Protein AF-A0A959THR6-F1 (afdb_monomer)

Mean predicted aligned error: 4.59 Å

Sequence (147 aa):
IAVLLLLGVALGSLREFLFINLNYEIDRVRYHRPIAYAHSRFRAWTEGWDLGALLTFKWVLSFAYMAAMLGLAILLMRLLQGHFRAARHLALAYAALGLLALGFHALSGSVPPLEAVGVKLLHLLQYPVLLFFLWAAHLLRAGTKRA

Foldseek 3Di:
DVVLLVVLVVQQVVLVLLVVLLVQVLCCQVVVDPDGPHDPVSCVVCPPPHNVRSVVVVVVSLVVLLVSLLVSQQVLCCVLPVDNPCSVVSVVVSVVLLVQLVVLVVCCVVVVVSPVVSVVSSVVSRHNVVVVVSVVVSVVVVVVVVD

Radius of gyration: 18.27 Å; Cα contacts (8 Å, |Δi|>4): 116; chains: 1; bounding box: 43×27×59 Å

Solvent-accessible surface area (backbone atoms only — not comparable to full-atom values): 7949 Å² total; per-residue (Å²): 108,70,67,60,52,51,51,30,48,53,50,33,55,52,46,52,56,51,53,54,32,49,50,33,47,46,50,19,62,74,67,67,48,95,66,64,87,35,52,68,73,59,46,68,72,55,58,92,61,53,64,66,56,51,53,51,49,53,50,53,50,52,52,52,39,30,51,51,42,50,50,51,43,40,53,50,43,30,70,76,68,73,47,64,79,61,38,59,57,51,52,50,51,52,48,52,49,48,52,49,20,51,51,24,50,70,45,17,85,84,41,62,72,31,37,64,51,16,51,51,48,54,47,60,52,41,42,40,63,57,51,54,50,57,50,50,54,49,53,55,58,56,52,66,73,74,110

pLDDT: mean 91.48, std 6.34, range [52.31, 97.25]

Secondary structure (DSSP, 8-state):
-HHHHHHHHHHHHHHHHHHHHHHHHHHHHHTT-S---S-HHHHHHSTT--HHHHHHHHHHHHHHHHHHHHHHHHHHHHHHHSSTHHHHHHHHHHHHHHHHHHHHHHHTTTSTHHHHHHHHHHHHHHSTHHHHHHHHHHHHHHHHT--

Structure (mmCIF, N/CA/C/O backbone):
data_AF-A0A959THR6-F1
#
_entry.id   AF-A0A959THR6-F1
#
loop_
_atom_site.group_PDB
_atom_site.id
_atom_site.type_symbol
_atom_site.label_atom_id
_atom_site.label_alt_id
_atom_site.label_comp_id
_atom_site.label_asym_id
_atom_site.label_entity_id
_atom_site.label_seq_id
_atom_site.pdbx_PDB_ins_code
_atom_site.Cartn_x
_atom_site.Cartn_y
_atom_site.Cartn_z
_atom_site.occupancy
_atom_site.B_iso_or_equiv
_atom_site.auth_seq_id
_atom_site.auth_comp_id
_atom_site.auth_asym_id
_atom_site.auth_atom_id
_atom_site.pdbx_PDB_model_num
ATOM 1 N N . ILE A 1 1 ? -19.406 -2.757 10.071 1.00 90.94 1 ILE A N 1
ATOM 2 C CA . ILE A 1 1 ? -18.084 -3.344 10.420 1.00 90.94 1 ILE A CA 1
ATOM 3 C C . ILE A 1 1 ? -17.703 -4.435 9.425 1.00 90.94 1 ILE A C 1
ATOM 5 O O . ILE A 1 1 ? -16.761 -4.209 8.682 1.00 90.94 1 ILE A O 1
ATOM 9 N N . ALA A 1 2 ? -18.458 -5.540 9.331 1.00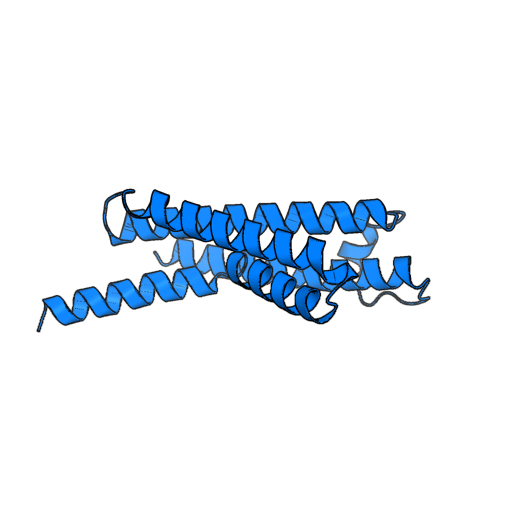 93.81 2 ALA A N 1
ATOM 10 C CA . ALA A 1 2 ? -18.161 -6.651 8.413 1.00 93.81 2 ALA A CA 1
ATOM 11 C C . ALA A 1 2 ? -17.916 -6.210 6.956 1.00 93.81 2 ALA A C 1
ATOM 13 O O . ALA A 1 2 ? -16.913 -6.592 6.370 1.00 93.81 2 ALA A O 1
ATOM 14 N N . VAL A 1 3 ? -18.758 -5.322 6.413 1.00 96.19 3 VAL A N 1
ATOM 15 C CA . VAL A 1 3 ? -18.575 -4.767 5.057 1.00 96.19 3 VAL A CA 1
ATOM 16 C C . VAL A 1 3 ? -17.224 -4.061 4.891 1.00 96.19 3 VAL A C 1
ATOM 18 O O . VAL A 1 3 ? -16.543 -4.298 3.906 1.00 96.19 3 VAL A O 1
ATOM 21 N N . LEU A 1 4 ? -16.790 -3.241 5.858 1.00 95.00 4 LEU A N 1
ATOM 22 C CA . LEU A 1 4 ? -15.494 -2.549 5.774 1.00 95.00 4 LEU A CA 1
ATOM 23 C C . LEU A 1 4 ? -14.318 -3.530 5.827 1.00 95.00 4 LEU A C 1
ATOM 25 O O . LEU A 1 4 ? -13.323 -3.325 5.139 1.00 95.00 4 LEU A O 1
ATOM 29 N N . LEU A 1 5 ? -14.440 -4.598 6.619 1.00 94.94 5 LEU A N 1
ATOM 30 C CA . LEU A 1 5 ? -13.431 -5.655 6.680 1.00 94.94 5 LEU A CA 1
ATOM 31 C C . LEU A 1 5 ? -13.367 -6.436 5.361 1.00 94.94 5 LEU A C 1
ATOM 33 O O . LEU A 1 5 ? -12.275 -6.649 4.844 1.00 94.94 5 LEU A O 1
ATOM 37 N N . LEU A 1 6 ? -14.518 -6.794 4.779 1.00 96.62 6 LEU A N 1
ATOM 38 C CA . LEU A 1 6 ? -14.588 -7.458 3.472 1.00 96.62 6 LEU A CA 1
ATOM 39 C C . LEU A 1 6 ? -14.019 -6.579 2.355 1.00 96.62 6 LEU A C 1
ATOM 41 O O . LEU A 1 6 ? -13.252 -7.073 1.535 1.00 96.62 6 LEU A O 1
ATOM 45 N N . LEU A 1 7 ? -14.330 -5.278 2.350 1.00 97.06 7 LEU A N 1
ATOM 46 C CA . LEU A 1 7 ? -13.722 -4.322 1.420 1.00 97.06 7 LEU A CA 1
ATOM 47 C C . LEU A 1 7 ? -12.204 -4.254 1.603 1.00 97.06 7 LEU A C 1
ATOM 49 O O . LEU A 1 7 ? -11.472 -4.243 0.618 1.00 97.06 7 LEU A O 1
ATOM 53 N N . GLY A 1 8 ? -11.728 -4.264 2.850 1.00 95.94 8 GLY A N 1
ATOM 54 C CA . GLY A 1 8 ? -10.304 -4.346 3.157 1.00 95.94 8 GLY A CA 1
ATOM 55 C C . GLY A 1 8 ? -9.652 -5.596 2.566 1.00 95.94 8 GLY A C 1
ATOM 56 O O . GLY A 1 8 ? -8.623 -5.491 1.903 1.00 95.94 8 GLY A O 1
ATOM 57 N N . VAL A 1 9 ? -10.259 -6.770 2.761 1.00 96.44 9 VAL A N 1
ATOM 58 C CA . VAL A 1 9 ? -9.770 -8.038 2.194 1.00 96.44 9 VAL A CA 1
ATOM 59 C C . VAL A 1 9 ? -9.766 -7.989 0.669 1.00 96.44 9 VAL A C 1
ATOM 61 O O . VAL A 1 9 ? -8.735 -8.269 0.068 1.00 96.44 9 VAL A O 1
ATOM 64 N N . ALA A 1 10 ? -10.869 -7.569 0.047 1.00 97.25 10 ALA A N 1
ATOM 65 C CA . ALA A 1 10 ? -10.983 -7.473 -1.406 1.00 97.25 10 ALA A CA 1
ATOM 66 C C . ALA A 1 10 ? -9.924 -6.533 -2.005 1.00 97.25 10 ALA A C 1
ATOM 68 O O . ALA A 1 10 ? -9.254 -6.893 -2.973 1.00 97.25 10 ALA A O 1
ATOM 69 N N . LEU A 1 11 ? -9.715 -5.360 -1.396 1.00 96.44 11 LEU A N 1
ATOM 70 C CA . LEU A 1 11 ? -8.650 -4.438 -1.791 1.00 96.44 11 LEU A CA 1
ATOM 71 C C . LEU A 1 11 ? -7.261 -5.039 -1.559 1.00 96.44 11 LEU A C 1
ATOM 73 O O . LEU A 1 11 ? -6.400 -4.896 -2.418 1.00 96.44 11 LEU A O 1
ATOM 77 N N . GLY A 1 12 ? -7.034 -5.737 -0.446 1.00 95.12 12 GLY A N 1
ATOM 78 C CA . GLY A 1 12 ? -5.771 -6.429 -0.180 1.00 95.12 12 GLY A CA 1
ATOM 79 C C . GLY A 1 12 ? -5.452 -7.494 -1.233 1.00 95.12 12 GLY A C 1
ATOM 80 O O . GLY 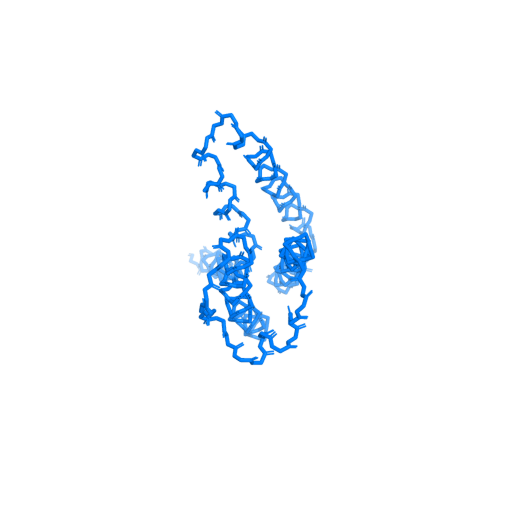A 1 12 ? -4.328 -7.553 -1.727 1.00 95.12 12 GLY A O 1
ATOM 81 N N . SER A 1 13 ? -6.445 -8.289 -1.635 1.00 95.69 13 SER A N 1
ATOM 82 C CA . SER A 1 13 ? -6.304 -9.286 -2.700 1.00 95.69 13 SER A CA 1
ATOM 83 C C . SER A 1 13 ? -6.046 -8.641 -4.062 1.00 95.69 13 SER A C 1
ATOM 85 O O . SER A 1 13 ? -5.154 -9.079 -4.789 1.00 95.69 13 SER A O 1
ATOM 87 N N . LEU A 1 14 ? -6.783 -7.576 -4.400 1.00 95.81 14 LEU A N 1
ATOM 88 C CA . LEU A 1 14 ? -6.572 -6.835 -5.646 1.00 95.81 14 LEU A CA 1
ATOM 89 C C . LEU A 1 14 ? -5.181 -6.195 -5.684 1.00 95.81 14 LEU A C 1
ATOM 91 O O . LEU A 1 14 ? -4.508 -6.248 -6.712 1.00 95.81 14 LEU A O 1
ATOM 95 N N . ARG A 1 15 ? -4.728 -5.629 -4.562 1.00 94.81 15 ARG A N 1
ATOM 96 C CA . ARG A 1 15 ? -3.380 -5.084 -4.413 1.00 94.81 15 ARG A CA 1
ATOM 97 C C . ARG A 1 15 ? -2.342 -6.149 -4.730 1.00 94.81 15 ARG A C 1
ATOM 99 O O . ARG A 1 15 ? -1.475 -5.906 -5.560 1.00 94.81 15 ARG A O 1
ATOM 106 N N . GLU A 1 16 ? -2.426 -7.306 -4.081 1.00 94.44 16 GLU A N 1
ATOM 107 C CA . GLU A 1 16 ? -1.457 -8.387 -4.271 1.00 94.44 16 GLU A CA 1
ATOM 108 C C . GLU A 1 16 ? -1.390 -8.809 -5.742 1.00 94.44 16 GLU A C 1
ATOM 110 O O . GLU A 1 16 ? -0.310 -8.841 -6.332 1.00 94.44 16 GLU A O 1
ATOM 115 N N . PHE A 1 17 ? -2.554 -9.004 -6.368 1.00 94.69 17 PHE A N 1
ATOM 116 C CA . PHE A 1 17 ? -2.644 -9.300 -7.793 1.00 94.69 17 PHE A CA 1
ATOM 117 C C . PHE A 1 17 ? -1.954 -8.223 -8.643 1.00 94.69 17 PHE A C 1
ATOM 119 O O . PHE A 1 17 ? -1.097 -8.545 -9.464 1.00 94.69 17 PHE A O 1
ATOM 126 N N . LEU A 1 18 ? -2.277 -6.942 -8.452 1.00 95.44 18 LEU A N 1
ATOM 127 C CA . LEU A 1 18 ? -1.707 -5.866 -9.267 1.00 95.44 18 LEU A CA 1
ATOM 128 C C . LEU A 1 18 ? -0.194 -5.718 -9.061 1.00 95.44 18 LEU A C 1
ATOM 130 O O . LEU A 1 18 ? 0.540 -5.600 -10.038 1.00 95.44 18 LEU A O 1
ATOM 134 N N . PHE A 1 19 ? 0.288 -5.743 -7.817 1.00 94.44 19 PHE A N 1
ATOM 135 C CA . PHE A 1 19 ? 1.703 -5.510 -7.514 1.00 94.44 19 PHE A CA 1
ATOM 136 C C . PHE A 1 19 ? 2.604 -6.674 -7.932 1.00 94.44 19 PHE A C 1
ATOM 138 O O . PHE A 1 19 ? 3.709 -6.416 -8.411 1.00 94.44 19 PHE A O 1
ATOM 145 N N . ILE A 1 20 ? 2.155 -7.928 -7.805 1.00 94.44 20 ILE A N 1
ATOM 146 C CA . ILE A 1 20 ? 2.905 -9.085 -8.319 1.00 94.44 20 ILE A CA 1
ATOM 147 C C . ILE A 1 20 ? 3.084 -8.954 -9.835 1.00 94.44 20 ILE A C 1
ATOM 149 O O . ILE A 1 20 ? 4.209 -8.994 -10.333 1.00 94.44 20 ILE A O 1
ATOM 153 N N . ASN A 1 21 ? 1.986 -8.729 -10.563 1.00 95.81 21 ASN A N 1
ATOM 154 C CA . ASN A 1 21 ? 2.019 -8.617 -12.021 1.00 95.81 21 ASN A CA 1
ATOM 155 C C . ASN A 1 21 ? 2.846 -7.417 -12.495 1.00 95.81 21 ASN A C 1
ATOM 157 O O . ASN A 1 21 ? 3.646 -7.543 -13.421 1.00 95.81 21 ASN A O 1
ATOM 161 N N . LEU A 1 22 ? 2.717 -6.275 -11.818 1.00 95.12 22 LEU A N 1
ATOM 162 C CA . LEU A 1 22 ? 3.496 -5.083 -12.129 1.00 95.12 22 LEU A CA 1
ATOM 163 C C . LEU A 1 22 ? 4.994 -5.294 -11.892 1.00 95.12 22 LEU A C 1
ATOM 165 O O . LEU A 1 22 ? 5.806 -4.860 -12.703 1.00 95.12 22 LEU A O 1
ATOM 169 N N . ASN A 1 23 ? 5.376 -5.986 -10.815 1.00 93.81 23 ASN A N 1
ATOM 170 C CA . ASN A 1 23 ? 6.779 -6.309 -10.562 1.00 93.81 23 ASN A CA 1
ATOM 171 C C . ASN A 1 23 ? 7.350 -7.246 -11.635 1.00 93.81 23 ASN A C 1
ATOM 173 O O . ASN A 1 23 ? 8.491 -7.043 -12.046 1.00 93.81 23 ASN A O 1
ATOM 177 N N . TYR A 1 24 ? 6.573 -8.220 -12.121 1.00 93.94 24 TYR A N 1
ATOM 178 C CA . TYR A 1 24 ? 7.006 -9.074 -13.230 1.00 93.94 24 TYR A CA 1
ATOM 179 C C . TYR A 1 24 ? 7.213 -8.294 -14.531 1.00 93.94 24 TYR A C 1
ATOM 181 O O . TYR A 1 24 ? 8.203 -8.530 -15.220 1.00 93.94 24 TYR A O 1
ATOM 189 N N . GLU A 1 25 ? 6.331 -7.348 -14.862 1.00 93.88 25 GLU A N 1
ATOM 190 C CA . GLU A 1 25 ? 6.519 -6.505 -16.052 1.00 93.88 25 GLU A CA 1
ATOM 191 C C . GLU A 1 25 ? 7.701 -5.541 -15.903 1.00 93.88 25 GLU A C 1
ATOM 193 O O . GLU A 1 25 ? 8.494 -5.401 -16.833 1.00 93.88 25 GLU A O 1
ATOM 198 N N . ILE A 1 26 ? 7.884 -4.937 -14.724 1.00 94.19 26 ILE A N 1
ATOM 199 C CA . ILE A 1 26 ? 9.056 -4.096 -14.437 1.00 94.19 26 ILE A CA 1
ATOM 200 C C . ILE A 1 26 ? 10.347 -4.901 -14.599 1.00 94.19 26 ILE A C 1
ATOM 202 O O . ILE A 1 26 ? 11.275 -4.422 -15.245 1.00 94.19 26 ILE A O 1
ATOM 206 N N . ASP A 1 27 ? 10.418 -6.111 -14.039 1.00 93.19 27 ASP A N 1
ATOM 207 C CA . ASP A 1 27 ? 11.593 -6.980 -14.165 1.00 93.19 27 ASP A CA 1
ATOM 208 C C . ASP A 1 27 ? 11.855 -7.350 -15.634 1.00 93.19 27 ASP A C 1
ATOM 210 O O . ASP A 1 27 ? 12.991 -7.247 -16.105 1.00 93.19 27 ASP A O 1
ATOM 214 N N . ARG A 1 28 ? 10.800 -7.678 -16.394 1.00 93.06 28 ARG A N 1
ATOM 215 C CA . ARG A 1 28 ? 10.913 -7.971 -17.827 1.00 93.06 28 ARG A CA 1
ATOM 216 C C . ARG A 1 28 ? 11.494 -6.798 -18.607 1.00 93.06 28 ARG A C 1
ATOM 218 O O . ARG A 1 28 ? 12.433 -7.001 -19.374 1.00 93.06 28 ARG A O 1
ATOM 225 N N . VAL A 1 29 ? 10.937 -5.599 -18.436 1.00 92.94 29 VAL A N 1
ATOM 226 C CA . VAL A 1 29 ? 11.366 -4.403 -19.178 1.00 92.94 29 VAL A CA 1
ATOM 227 C C . VAL A 1 29 ? 12.763 -3.966 -18.740 1.00 92.94 29 VAL A C 1
ATOM 229 O O . VAL A 1 29 ? 13.595 -3.663 -19.590 1.00 92.94 29 VAL A O 1
ATOM 232 N N . ARG A 1 30 ? 13.055 -3.989 -17.433 1.00 93.56 30 ARG A N 1
ATOM 233 C CA . ARG A 1 30 ? 14.342 -3.551 -16.872 1.00 93.56 30 ARG A CA 1
ATOM 234 C C . ARG A 1 30 ? 15.511 -4.451 -17.268 1.00 93.56 30 ARG A C 1
ATOM 236 O O . ARG A 1 30 ? 16.602 -3.941 -17.494 1.00 93.56 30 ARG A O 1
ATOM 243 N N . TYR A 1 31 ? 15.300 -5.765 -17.317 1.00 92.75 31 TYR A N 1
ATOM 244 C CA . TYR A 1 31 ? 16.355 -6.743 -17.614 1.00 92.75 31 TYR A CA 1
ATOM 245 C C . TYR A 1 31 ? 16.216 -7.379 -19.002 1.00 92.75 31 TYR A C 1
ATOM 247 O O . TYR A 1 31 ? 16.873 -8.380 -19.279 1.00 92.75 31 TYR A O 1
ATOM 255 N N . HIS A 1 32 ? 15.352 -6.827 -19.861 1.00 88.81 32 HIS A N 1
ATOM 256 C CA . HIS A 1 32 ? 15.067 -7.329 -21.210 1.00 88.81 32 HIS A CA 1
ATOM 257 C C . HIS A 1 32 ? 14.775 -8.837 -21.254 1.00 88.81 32 HIS A C 1
ATOM 259 O O . HIS A 1 32 ? 15.222 -9.551 -22.155 1.00 88.81 32 HIS A O 1
ATOM 265 N N . ARG A 1 33 ? 14.034 -9.353 -20.264 1.00 86.94 33 ARG A N 1
ATOM 266 C C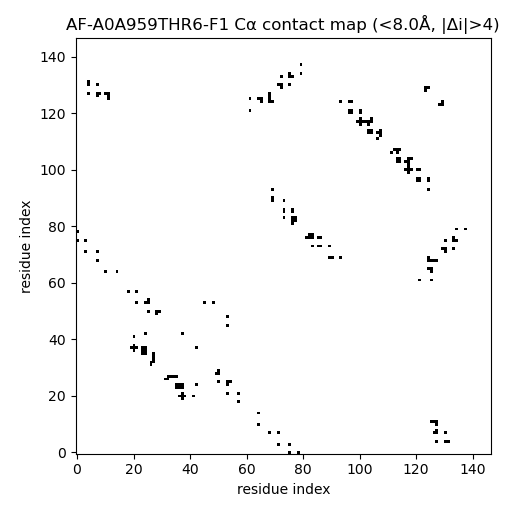A . ARG A 1 33 ? 13.758 -10.792 -20.201 1.00 86.94 33 ARG A CA 1
ATOM 267 C C . ARG A 1 33 ? 12.826 -11.216 -21.343 1.00 86.94 33 ARG A C 1
ATOM 269 O O . ARG A 1 33 ? 11.866 -10.507 -21.648 1.00 86.94 33 ARG A O 1
ATOM 276 N N . PRO A 1 34 ? 13.036 -12.405 -21.932 1.00 81.38 34 PRO A N 1
ATOM 277 C CA . PRO A 1 34 ? 12.192 -12.900 -23.020 1.00 81.38 34 PRO A CA 1
ATOM 278 C C . PRO A 1 34 ? 10.791 -13.327 -22.549 1.00 81.38 34 PRO A C 1
ATOM 280 O O . PRO A 1 34 ? 9.859 -13.368 -23.347 1.00 81.38 34 PRO A O 1
ATOM 283 N N . ILE A 1 35 ? 10.626 -13.638 -21.258 1.00 78.62 35 ILE A N 1
ATOM 284 C CA . ILE A 1 35 ? 9.383 -14.163 -20.679 1.00 78.62 35 ILE A CA 1
ATOM 285 C C . ILE A 1 35 ? 8.904 -13.229 -19.562 1.00 78.62 35 ILE A C 1
ATOM 287 O O . ILE A 1 35 ? 9.684 -12.854 -18.688 1.00 78.62 35 ILE A O 1
ATOM 291 N N . ALA A 1 36 ? 7.610 -12.888 -19.584 1.00 76.38 36 ALA A N 1
ATOM 292 C CA . ALA A 1 36 ? 6.896 -12.263 -18.470 1.00 76.38 36 ALA A CA 1
ATOM 293 C C . ALA A 1 36 ? 6.039 -13.317 -17.765 1.00 76.38 36 ALA A C 1
ATOM 295 O O . ALA A 1 36 ? 5.244 -13.992 -18.416 1.00 76.38 36 ALA A O 1
ATOM 296 N N . TYR A 1 37 ? 6.145 -13.397 -16.439 1.00 86.25 37 TYR A N 1
ATOM 297 C CA . TYR A 1 37 ? 5.238 -14.196 -15.605 1.00 86.25 37 TYR A CA 1
ATOM 298 C C . TYR A 1 37 ? 3.956 -13.438 -15.224 1.00 86.25 37 TYR A C 1
ATOM 300 O O . TYR A 1 37 ? 3.128 -13.953 -14.475 1.00 86.25 37 TYR A O 1
ATOM 308 N N . ALA A 1 38 ? 3.782 -12.212 -15.728 1.00 87.25 38 ALA A N 1
ATOM 309 C CA . ALA A 1 38 ? 2.565 -11.447 -15.525 1.00 87.25 38 ALA A CA 1
ATOM 310 C C . ALA A 1 38 ? 1.373 -12.094 -16.247 1.00 87.25 38 ALA A C 1
ATOM 312 O O . ALA A 1 38 ? 1.479 -12.633 -17.350 1.00 87.25 38 ALA A O 1
ATOM 313 N N . HIS A 1 39 ? 0.207 -11.996 -15.623 1.00 92.25 39 HIS A N 1
ATOM 314 C CA . HIS A 1 39 ? -1.061 -12.471 -16.138 1.00 92.25 39 HIS A CA 1
ATOM 315 C C . HIS A 1 39 ? -1.380 -11.802 -17.484 1.00 92.25 39 HIS A C 1
ATOM 317 O O . HIS A 1 39 ? -1.282 -10.582 -17.620 1.00 92.25 39 HIS A O 1
ATOM 323 N N . SER A 1 40 ? -1.847 -12.585 -18.462 1.00 89.62 40 SER A N 1
ATOM 324 C CA . SER A 1 40 ? -2.063 -12.148 -19.854 1.00 89.62 40 SER A CA 1
ATOM 325 C C . SER A 1 40 ? -2.887 -10.863 -19.982 1.00 89.62 40 SER A C 1
ATOM 327 O O . SER A 1 40 ? -2.500 -9.946 -20.697 1.00 89.62 40 SER A O 1
ATOM 329 N N . ARG A 1 41 ? -3.992 -10.758 -19.233 1.00 89.56 41 ARG A N 1
ATOM 330 C CA . ARG A 1 41 ? -4.823 -9.539 -19.183 1.00 89.56 41 ARG A CA 1
ATOM 331 C C . ARG A 1 41 ? -4.086 -8.306 -18.654 1.00 89.56 41 ARG A C 1
ATOM 333 O O . ARG A 1 41 ? -4.321 -7.216 -19.155 1.00 89.56 41 ARG A O 1
ATOM 340 N N . PHE A 1 42 ? -3.226 -8.468 -17.646 1.00 90.19 42 PHE A N 1
ATOM 341 C CA . PHE A 1 42 ? -2.436 -7.356 -17.117 1.00 90.19 42 PHE A CA 1
ATOM 342 C C . PHE A 1 42 ? -1.406 -6.911 -18.155 1.00 90.19 42 PHE A C 1
ATOM 344 O O . PHE A 1 42 ? -1.286 -5.726 -18.438 1.00 90.19 42 PHE A O 1
ATOM 351 N N . ARG A 1 43 ? -0.743 -7.878 -18.797 1.00 89.12 43 ARG A N 1
ATOM 352 C CA . ARG A 1 43 ? 0.232 -7.612 -19.852 1.00 89.12 43 ARG A CA 1
ATOM 353 C C . ARG A 1 43 ? -0.376 -6.887 -21.051 1.00 89.12 43 ARG A C 1
ATOM 355 O O . ARG A 1 43 ? 0.238 -5.952 -21.538 1.00 89.12 43 ARG A O 1
ATOM 362 N N . ALA A 1 44 ? -1.574 -7.279 -21.488 1.00 89.75 44 ALA A N 1
ATOM 363 C CA . ALA A 1 44 ? -2.283 -6.593 -22.571 1.00 89.75 44 ALA A CA 1
ATOM 364 C C . ALA A 1 44 ? -2.566 -5.115 -22.242 1.00 89.75 44 ALA A C 1
ATOM 366 O O . ALA A 1 44 ? -2.610 -4.275 -23.131 1.00 89.75 44 ALA A O 1
ATOM 367 N N . TRP A 1 45 ? -2.745 -4.784 -20.961 1.00 91.12 45 TRP A N 1
ATOM 368 C CA . TRP A 1 45 ? -2.969 -3.408 -20.530 1.00 91.12 45 TRP A CA 1
ATOM 369 C C . TRP A 1 45 ? -1.683 -2.574 -20.472 1.00 91.12 45 TRP A C 1
ATOM 371 O O . TRP A 1 45 ? -1.703 -1.386 -20.786 1.00 91.12 45 TRP A O 1
ATOM 381 N N . THR A 1 46 ? -0.565 -3.194 -20.096 1.00 92.38 46 THR A N 1
ATOM 382 C CA . THR A 1 46 ? 0.744 -2.532 -19.978 1.00 92.38 46 THR A CA 1
ATOM 383 C C . THR A 1 46 ? 1.636 -2.749 -21.201 1.00 92.38 46 THR A C 1
ATOM 385 O O . THR A 1 46 ? 2.851 -2.549 -21.137 1.00 92.38 46 THR A O 1
ATOM 388 N N . GLU A 1 47 ? 1.073 -3.228 -22.308 1.00 90.31 47 GLU A N 1
ATOM 389 C CA . GLU A 1 47 ? 1.829 -3.499 -23.523 1.00 90.31 47 GLU A CA 1
ATOM 390 C C . GLU A 1 47 ? 2.392 -2.196 -24.101 1.00 90.31 47 GLU A C 1
ATOM 392 O O . GLU A 1 47 ? 1.713 -1.174 -24.170 1.00 90.31 47 GLU A O 1
ATOM 397 N N . GLY A 1 48 ? 3.673 -2.217 -24.474 1.00 90.56 48 GLY A N 1
ATOM 398 C CA . GLY A 1 48 ? 4.374 -1.040 -24.992 1.00 90.56 48 GLY A CA 1
ATOM 399 C C . GLY A 1 48 ? 4.753 0.011 -23.943 1.00 90.56 48 GLY A C 1
ATOM 400 O O . GLY A 1 48 ? 5.361 1.014 -24.308 1.00 90.56 48 GLY A O 1
ATOM 401 N N . TRP A 1 49 ? 4.442 -0.194 -22.659 1.00 95.38 49 TRP A N 1
ATOM 402 C CA . TRP A 1 49 ? 4.868 0.731 -21.608 1.00 95.38 49 TRP A CA 1
ATOM 403 C C . TRP A 1 49 ? 6.372 0.613 -21.361 1.00 95.38 49 TRP A C 1
ATOM 405 O O . TRP A 1 49 ? 6.933 -0.486 -21.336 1.00 95.38 49 TRP A O 1
ATOM 415 N N . ASP A 1 50 ? 7.023 1.753 -21.143 1.00 95.00 50 ASP A N 1
ATOM 416 C CA . ASP A 1 50 ? 8.428 1.808 -20.763 1.00 95.00 50 ASP A CA 1
ATOM 417 C C . ASP A 1 50 ? 8.619 1.656 -19.242 1.00 95.00 50 ASP A C 1
ATOM 419 O O . ASP A 1 50 ? 7.671 1.597 -18.449 1.00 95.00 50 ASP A O 1
ATOM 423 N N . LEU A 1 51 ? 9.881 1.572 -18.813 1.00 95.12 51 LEU A N 1
ATOM 424 C CA . LEU A 1 51 ? 10.212 1.410 -17.398 1.00 95.12 51 LEU A CA 1
ATOM 425 C C . LEU A 1 51 ? 9.716 2.597 -16.552 1.00 95.12 51 LEU A C 1
ATOM 427 O O . LEU A 1 51 ? 9.264 2.400 -15.423 1.00 95.12 51 LEU A O 1
ATOM 431 N N . GLY A 1 52 ? 9.777 3.817 -17.091 1.00 96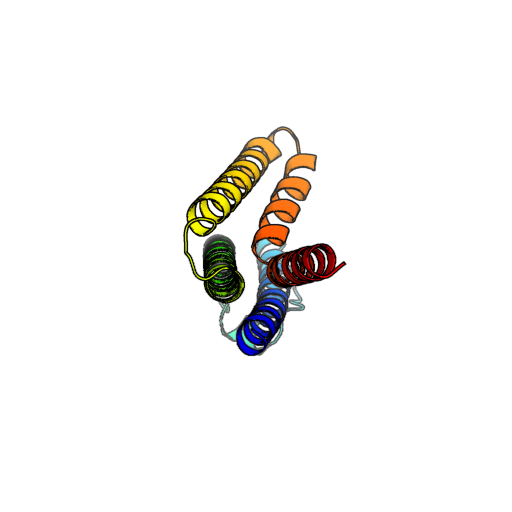.00 52 GLY A N 1
ATOM 432 C CA . GLY A 1 52 ? 9.347 5.031 -16.397 1.00 96.00 52 GLY A CA 1
ATOM 433 C C . GLY A 1 52 ? 7.846 5.039 -16.105 1.00 96.00 52 GLY A C 1
ATOM 434 O O . GLY A 1 52 ? 7.437 5.319 -14.971 1.00 96.00 52 GLY A O 1
ATOM 435 N N . ALA A 1 53 ? 7.026 4.670 -17.090 1.00 96.31 53 ALA A N 1
ATOM 436 C CA . ALA A 1 53 ? 5.580 4.552 -16.953 1.00 96.31 53 ALA A CA 1
ATOM 437 C C . ALA A 1 53 ? 5.198 3.478 -15.924 1.00 96.31 53 ALA A C 1
ATOM 439 O O . ALA A 1 53 ? 4.378 3.736 -15.040 1.00 96.31 53 ALA A O 1
ATOM 440 N N . LEU A 1 54 ? 5.841 2.305 -15.969 1.00 96.25 54 LEU A N 1
ATOM 441 C CA . LEU A 1 54 ? 5.579 1.216 -15.020 1.00 96.25 54 LEU A CA 1
ATOM 442 C C . LEU A 1 54 ? 5.940 1.601 -13.576 1.00 96.25 54 LEU A C 1
ATOM 444 O O . LEU A 1 54 ? 5.180 1.316 -12.645 1.00 96.25 54 LEU A O 1
ATOM 448 N N . LEU A 1 55 ? 7.075 2.277 -13.374 1.00 95.50 55 LEU A N 1
ATOM 449 C CA . LEU A 1 55 ? 7.492 2.761 -12.054 1.00 95.50 55 LEU A CA 1
ATOM 450 C C . LEU A 1 55 ? 6.564 3.861 -11.530 1.00 95.50 55 LEU A C 1
ATOM 452 O O . LEU A 1 55 ? 6.155 3.812 -10.368 1.00 95.50 55 LEU A O 1
ATOM 456 N N . THR A 1 56 ? 6.182 4.814 -12.382 1.00 96.06 56 THR A N 1
ATOM 457 C CA . THR A 1 56 ? 5.199 5.851 -12.034 1.00 96.06 56 THR A CA 1
ATOM 458 C C . THR A 1 56 ? 3.875 5.217 -11.623 1.00 96.06 56 THR A C 1
ATOM 460 O O . THR A 1 56 ? 3.328 5.539 -10.567 1.00 96.06 56 THR A O 1
ATOM 463 N N . PHE A 1 57 ? 3.389 4.250 -12.400 1.00 96.12 57 PHE A N 1
ATOM 464 C CA . PHE A 1 57 ? 2.149 3.547 -12.104 1.00 96.12 57 PHE A CA 1
ATOM 465 C C . PHE A 1 57 ? 2.216 2.782 -10.774 1.00 96.12 57 PHE A C 1
ATOM 467 O O . PHE A 1 57 ? 1.274 2.837 -9.979 1.00 96.12 57 PHE A O 1
ATOM 474 N N . LYS A 1 58 ? 3.356 2.152 -10.463 1.00 94.94 58 LYS A N 1
ATOM 475 C CA . LYS A 1 58 ? 3.591 1.492 -9.167 1.00 94.94 58 LYS A CA 1
ATOM 476 C C . LYS A 1 58 ? 3.479 2.464 -7.994 1.00 94.94 58 LYS A C 1
ATOM 478 O O . LYS A 1 58 ? 2.871 2.129 -6.972 1.00 94.94 58 LYS A O 1
ATOM 483 N N . TRP A 1 59 ? 4.045 3.661 -8.129 1.00 94.38 59 TRP A N 1
ATOM 484 C CA . TRP A 1 59 ? 3.944 4.698 -7.102 1.00 94.38 59 TRP A CA 1
ATOM 485 C C . TRP A 1 59 ? 2.515 5.215 -6.952 1.00 94.38 59 TRP A C 1
ATOM 487 O O . TRP A 1 59 ? 2.011 5.272 -5.830 1.00 94.38 59 TRP A O 1
ATOM 497 N N . VAL A 1 60 ? 1.827 5.505 -8.060 1.00 96.31 60 VAL A N 1
ATOM 498 C CA . VAL A 1 60 ? 0.418 5.935 -8.043 1.00 96.31 60 VAL A CA 1
ATOM 499 C C . VAL A 1 60 ? -0.466 4.895 -7.356 1.00 96.31 60 VAL A C 1
ATOM 501 O O . VAL A 1 60 ? -1.224 5.243 -6.450 1.00 96.31 60 VAL A O 1
ATOM 504 N N . LEU A 1 61 ? -0.329 3.613 -7.712 1.00 95.75 61 LEU A N 1
ATOM 505 C CA . LEU A 1 61 ? -1.043 2.529 -7.035 1.00 95.75 61 LEU A CA 1
ATOM 506 C C . LEU A 1 61 ? -0.718 2.478 -5.541 1.00 95.75 61 LEU A C 1
ATOM 508 O O . LEU A 1 61 ? -1.624 2.322 -4.725 1.00 95.75 61 LEU A O 1
ATOM 512 N N . SER A 1 62 ? 0.554 2.633 -5.171 1.00 94.31 62 SER A N 1
ATOM 513 C CA . SER A 1 62 ? 0.978 2.617 -3.766 1.00 94.31 62 SER A CA 1
ATOM 514 C C . SER A 1 62 ? 0.263 3.700 -2.960 1.00 94.31 62 SER A C 1
ATOM 516 O O . SER A 1 62 ? -0.330 3.397 -1.922 1.00 94.31 62 SER A O 1
ATOM 518 N N . PHE A 1 63 ? 0.237 4.937 -3.465 1.00 94.44 63 PHE A N 1
ATOM 519 C CA . PHE A 1 63 ? -0.480 6.039 -2.822 1.00 94.44 63 PHE A CA 1
ATOM 520 C C . PHE A 1 63 ? -1.992 5.806 -2.778 1.00 94.44 63 PHE A C 1
ATOM 522 O O . PHE A 1 63 ? -2.609 6.026 -1.734 1.00 94.44 63 PHE A O 1
ATOM 529 N N . ALA A 1 64 ? -2.588 5.310 -3.865 1.00 96.31 64 ALA A N 1
ATOM 530 C CA . ALA A 1 64 ? -4.018 5.018 -3.923 1.00 96.31 64 ALA A CA 1
ATOM 531 C C . ALA A 1 64 ? -4.433 3.968 -2.877 1.00 96.31 64 ALA A C 1
ATOM 533 O O . ALA A 1 64 ? -5.405 4.175 -2.148 1.00 96.31 64 ALA A O 1
ATOM 534 N N . TYR A 1 65 ? -3.671 2.878 -2.735 1.00 96.38 65 TYR A N 1
ATOM 535 C CA . TYR A 1 65 ? -3.941 1.850 -1.725 1.00 96.38 65 TYR A CA 1
ATOM 536 C C . TYR A 1 65 ? -3.735 2.354 -0.297 1.00 96.38 65 TYR A C 1
ATOM 538 O O . TYR A 1 65 ? -4.546 2.044 0.575 1.00 96.38 65 TYR A O 1
ATOM 546 N N . MET A 1 66 ? -2.695 3.157 -0.052 1.00 95.19 66 MET A N 1
ATOM 547 C CA . MET A 1 66 ? -2.486 3.790 1.256 1.00 95.19 66 MET A CA 1
ATOM 548 C C . MET A 1 66 ? -3.666 4.691 1.631 1.00 95.19 66 MET A C 1
ATOM 550 O O . MET A 1 66 ? -4.177 4.602 2.748 1.00 95.19 66 MET A O 1
ATOM 554 N N . ALA A 1 67 ? -4.132 5.523 0.695 1.00 95.62 67 ALA A N 1
ATOM 555 C CA . ALA A 1 67 ? -5.271 6.410 0.907 1.00 95.62 67 ALA A CA 1
ATOM 556 C C . ALA A 1 67 ? -6.572 5.626 1.137 1.00 95.62 67 ALA A C 1
ATOM 558 O O . ALA A 1 67 ? -7.318 5.934 2.068 1.00 95.62 67 ALA A O 1
ATOM 559 N N . ALA A 1 68 ? -6.819 4.578 0.345 1.00 96.88 68 ALA A N 1
ATOM 560 C CA . ALA A 1 68 ? -7.986 3.715 0.505 1.00 96.88 68 ALA A CA 1
ATOM 561 C C . ALA A 1 68 ? -7.990 3.009 1.871 1.00 96.88 68 ALA A C 1
ATOM 563 O O . ALA A 1 68 ? -9.010 3.020 2.565 1.00 96.88 68 ALA A O 1
ATOM 564 N N . MET A 1 69 ? -6.851 2.454 2.300 1.00 96.94 69 MET A N 1
ATOM 565 C CA . MET A 1 69 ? -6.733 1.800 3.609 1.00 96.94 69 MET A CA 1
ATOM 566 C C . MET A 1 69 ? -6.883 2.779 4.767 1.00 96.94 69 MET A C 1
ATOM 568 O O . MET A 1 69 ? -7.607 2.478 5.717 1.00 96.94 69 MET A O 1
ATOM 572 N N . LEU A 1 70 ? -6.279 3.967 4.679 1.00 96.06 70 LEU A N 1
ATOM 573 C CA . LEU A 1 70 ? -6.479 5.019 5.673 1.00 96.06 70 LEU A CA 1
ATOM 574 C C . LEU A 1 70 ? -7.959 5.420 5.756 1.00 96.06 70 LEU A C 1
ATOM 576 O O . LEU A 1 70 ? -8.505 5.516 6.854 1.00 96.06 70 LEU A O 1
ATOM 580 N N . GLY A 1 71 ? -8.625 5.595 4.613 1.00 96.19 71 GLY A N 1
ATOM 581 C CA . GLY A 1 71 ? -10.055 5.895 4.547 1.00 96.19 71 GLY A CA 1
ATOM 582 C C . GLY A 1 71 ? -10.903 4.823 5.233 1.00 96.19 71 GLY A C 1
ATOM 583 O O . GLY A 1 71 ? -11.706 5.139 6.114 1.00 96.19 71 GLY A O 1
ATOM 584 N N . LEU A 1 72 ? -10.674 3.547 4.909 1.00 96.75 72 LEU A N 1
ATOM 585 C CA . LEU A 1 72 ? -11.357 2.425 5.560 1.00 96.75 72 LEU A CA 1
ATOM 586 C C . LEU A 1 72 ? -11.086 2.374 7.066 1.00 96.75 72 LEU A C 1
ATOM 588 O O . LEU A 1 72 ? -12.008 2.130 7.845 1.00 96.75 72 LEU A O 1
ATOM 592 N N . ALA A 1 73 ? -9.853 2.639 7.490 1.00 95.19 73 ALA A N 1
ATOM 593 C CA . ALA A 1 73 ? -9.472 2.616 8.894 1.00 95.19 73 ALA A CA 1
ATOM 594 C C . ALA A 1 73 ? -10.114 3.771 9.683 1.00 95.19 73 ALA A C 1
ATOM 596 O O . ALA A 1 73 ? -10.619 3.560 10.788 1.00 95.19 73 ALA A O 1
ATOM 597 N N . ILE A 1 74 ? -10.191 4.971 9.098 1.00 94.94 74 ILE A N 1
ATOM 598 C CA . ILE A 1 74 ? -10.915 6.114 9.671 1.00 94.94 74 ILE A CA 1
ATOM 599 C C . ILE A 1 74 ? -12.411 5.801 9.793 1.00 94.94 74 ILE A C 1
ATOM 601 O O . ILE A 1 74 ? -12.996 6.029 10.856 1.00 94.94 74 ILE A O 1
ATOM 605 N N . LEU A 1 75 ? -13.031 5.259 8.740 1.00 95.50 75 LEU A N 1
ATOM 606 C CA . LEU A 1 75 ? 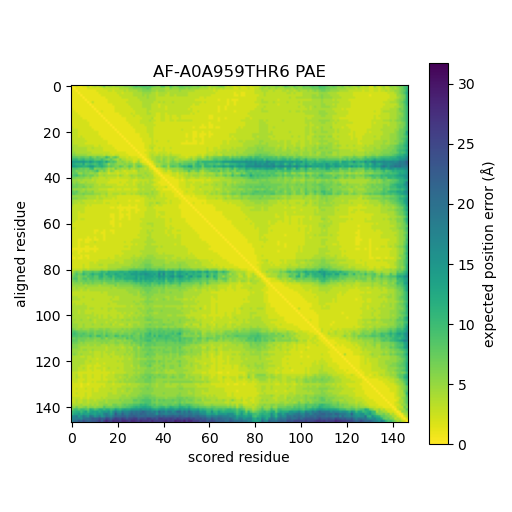-14.447 4.879 8.753 1.00 95.50 75 LEU A CA 1
ATOM 607 C C . LEU A 1 75 ? -14.727 3.799 9.799 1.00 95.50 75 LEU A C 1
ATOM 609 O O . LEU A 1 75 ? -15.689 3.906 10.560 1.00 95.50 75 LEU A O 1
ATOM 613 N N . LEU A 1 76 ? -13.861 2.789 9.894 1.00 94.31 76 LEU A N 1
ATOM 614 C CA . LEU A 1 76 ? -13.972 1.745 10.904 1.00 94.31 76 LEU A CA 1
ATOM 615 C C . LEU A 1 76 ? -13.892 2.343 12.312 1.00 94.31 76 LEU A C 1
ATOM 617 O O . LEU A 1 76 ? -14.758 2.075 13.139 1.00 94.31 76 LEU A O 1
ATOM 621 N N . MET A 1 77 ? -12.922 3.218 12.572 1.00 91.75 77 MET A N 1
ATOM 622 C CA . MET A 1 77 ? -12.797 3.902 13.862 1.00 91.75 77 MET A CA 1
ATOM 623 C C . MET A 1 77 ? -14.010 4.775 14.185 1.00 91.75 77 MET A C 1
ATOM 625 O O . MET A 1 77 ? -14.466 4.794 15.331 1.00 91.75 77 MET A O 1
ATOM 629 N N . ARG A 1 78 ? -14.582 5.450 13.182 1.00 92.31 78 ARG A N 1
ATOM 630 C CA . ARG A 1 78 ? -15.814 6.227 13.343 1.00 92.31 78 ARG A CA 1
ATOM 631 C C . ARG A 1 78 ? -16.998 5.352 13.748 1.00 92.31 78 ARG A C 1
ATOM 633 O O . ARG A 1 78 ? -17.805 5.801 14.566 1.00 92.31 78 ARG A O 1
ATOM 640 N N . LEU A 1 79 ? -17.099 4.142 13.196 1.00 91.75 79 LEU A N 1
ATOM 641 C CA . LEU A 1 79 ? -18.131 3.168 13.562 1.00 91.75 79 LEU A CA 1
ATOM 642 C C . LEU A 1 79 ? -17.898 2.577 14.957 1.00 91.75 79 LEU A C 1
ATOM 644 O O . LEU A 1 79 ? -18.855 2.401 15.699 1.00 91.75 79 LEU A O 1
ATOM 648 N N . LEU A 1 80 ? -16.645 2.292 15.324 1.00 90.44 80 LEU A N 1
ATOM 649 C CA . LEU A 1 80 ? -16.308 1.664 16.607 1.00 90.44 80 LEU A CA 1
ATOM 650 C C . LEU A 1 80 ? -16.387 2.634 17.796 1.00 90.44 80 LEU A C 1
ATOM 652 O O . LEU A 1 80 ? -16.729 2.223 18.900 1.00 90.44 80 LEU A O 1
ATOM 656 N N . GLN A 1 81 ? -16.031 3.908 17.607 1.00 87.88 81 GLN A N 1
ATOM 657 C CA . GLN A 1 81 ? -15.921 4.884 18.705 1.00 87.88 81 GLN A CA 1
ATOM 658 C C . GLN A 1 81 ? -16.946 6.019 18.644 1.00 87.88 81 GLN A C 1
ATOM 660 O O . GLN A 1 81 ? -17.041 6.804 19.581 1.00 87.88 81 GLN A O 1
ATOM 665 N N . GLY A 1 82 ? -17.691 6.157 17.546 1.00 86.56 82 GLY A N 1
ATOM 666 C CA . GLY A 1 82 ? -18.711 7.198 17.413 1.00 86.56 82 GLY A CA 1
ATOM 667 C C . GLY A 1 82 ? -18.182 8.606 17.090 1.00 86.56 82 GLY A C 1
ATOM 668 O O . GLY A 1 82 ? -18.980 9.518 16.903 1.00 86.56 82 GLY A O 1
ATOM 669 N N . HIS A 1 83 ? -16.866 8.814 16.969 1.00 84.94 83 HIS A N 1
ATOM 670 C CA . HIS A 1 83 ? -16.277 10.133 16.693 1.00 84.94 83 HIS A CA 1
ATOM 671 C C . HIS A 1 83 ? -14.975 10.062 15.876 1.00 84.94 83 HIS A C 1
ATOM 673 O O . HIS A 1 83 ? -14.239 9.078 15.934 1.00 84.94 83 HIS A O 1
ATOM 679 N N . PHE A 1 84 ? -14.633 11.147 15.172 1.00 85.12 84 PHE A N 1
ATOM 680 C CA . PHE A 1 84 ? -13.434 11.247 14.319 1.00 85.12 84 PHE A CA 1
ATOM 681 C C . PHE A 1 84 ? -12.158 11.695 15.049 1.00 85.12 84 PHE A C 1
ATOM 683 O O . PHE A 1 84 ? -11.127 11.894 14.415 1.00 85.12 84 PHE A O 1
ATOM 690 N N . ARG A 1 85 ? -12.169 11.846 16.380 1.00 83.00 85 ARG A N 1
ATOM 691 C CA . ARG A 1 85 ? -11.000 12.361 17.123 1.00 83.00 85 ARG A CA 1
ATOM 692 C C . ARG A 1 85 ? -9.738 11.496 16.925 1.00 83.00 85 ARG A C 1
ATOM 694 O O . ARG A 1 85 ? -8.624 12.014 16.870 1.00 83.00 85 ARG A O 1
ATOM 701 N N . ALA A 1 86 ? -9.913 10.187 16.737 1.00 83.62 86 ALA A N 1
ATOM 702 C CA . ALA A 1 86 ? -8.824 9.262 16.418 1.00 83.62 86 ALA A CA 1
ATOM 703 C C . ALA A 1 86 ? -8.337 9.351 14.955 1.00 83.62 86 ALA A C 1
ATOM 705 O O . ALA A 1 86 ? -7.218 8.937 14.668 1.00 83.62 86 ALA A O 1
ATOM 706 N N . ALA A 1 87 ? -9.127 9.925 14.039 1.00 87.88 87 ALA A N 1
ATOM 707 C CA . ALA A 1 87 ? -8.792 10.009 12.617 1.00 87.88 87 ALA A CA 1
ATOM 708 C C . ALA A 1 87 ? -7.547 10.867 12.367 1.00 87.88 87 ALA A C 1
ATOM 710 O O . ALA A 1 87 ? -6.688 10.476 11.585 1.00 87.88 87 ALA A O 1
ATOM 711 N N . ARG A 1 88 ? -7.406 11.993 13.083 1.00 89.25 88 ARG A N 1
ATOM 712 C CA . ARG A 1 88 ? -6.213 12.849 12.986 1.00 89.25 88 ARG A CA 1
ATOM 713 C C . ARG A 1 88 ? -4.949 12.091 13.386 1.00 89.25 88 ARG A C 1
ATOM 715 O O . ARG A 1 88 ? -3.964 12.142 12.666 1.00 89.25 88 ARG A O 1
ATOM 722 N N . HIS A 1 89 ? -4.987 11.381 14.511 1.00 90.75 89 HIS A N 1
ATOM 723 C CA . HIS A 1 89 ? -3.845 10.606 14.999 1.00 90.75 89 HIS A CA 1
ATOM 724 C C . HIS A 1 89 ? -3.465 9.498 14.014 1.00 90.75 89 HIS A C 1
ATOM 726 O O . HIS A 1 89 ? -2.289 9.309 13.723 1.00 90.75 89 HIS A O 1
ATOM 732 N N . LEU A 1 90 ? -4.466 8.822 13.445 1.00 91.12 90 LEU A N 1
ATOM 733 C CA . LEU A 1 90 ? -4.253 7.783 12.447 1.00 91.12 90 LEU A CA 1
ATOM 734 C C . LEU A 1 90 ? -3.651 8.340 11.149 1.00 91.12 90 LEU A C 1
ATOM 736 O O . LEU A 1 90 ? -2.689 7.780 10.634 1.00 91.12 90 LEU A O 1
ATOM 740 N N . ALA A 1 91 ? -4.173 9.464 10.655 1.00 92.81 91 ALA A N 1
ATOM 741 C CA . ALA A 1 91 ? -3.650 10.137 9.471 1.00 92.81 91 ALA A CA 1
ATOM 742 C C . ALA A 1 91 ? -2.212 10.632 9.684 1.00 92.81 91 ALA A C 1
ATOM 744 O O . ALA A 1 91 ? -1.370 10.446 8.810 1.00 92.81 91 ALA A O 1
ATOM 745 N N . LEU A 1 92 ? -1.909 11.200 10.857 1.00 94.00 92 LEU A N 1
ATOM 746 C CA . LEU A 1 92 ? -0.552 11.618 11.214 1.00 94.00 92 LEU A CA 1
ATOM 747 C C . LEU A 1 92 ? 0.408 10.427 11.296 1.00 94.00 92 LEU A C 1
ATOM 749 O O . LEU A 1 92 ? 1.517 10.522 10.784 1.00 94.00 92 LEU A O 1
ATOM 753 N N . ALA A 1 93 ? -0.015 9.302 11.878 1.00 92.19 93 ALA A N 1
ATOM 754 C CA . ALA A 1 93 ? 0.798 8.087 11.917 1.00 92.19 93 ALA A CA 1
ATOM 755 C C . ALA A 1 93 ? 1.066 7.537 10.505 1.00 92.19 93 ALA A C 1
ATOM 757 O O . ALA A 1 93 ? 2.202 7.194 10.187 1.00 92.19 93 ALA A O 1
ATOM 758 N N . TYR A 1 94 ? 0.048 7.519 9.636 1.00 94.19 94 TYR A N 1
ATOM 759 C CA . TYR A 1 94 ? 0.201 7.151 8.224 1.00 94.19 94 TYR A CA 1
ATOM 760 C C . TYR A 1 94 ? 1.182 8.063 7.494 1.00 94.19 94 TYR A C 1
ATOM 762 O O . TYR A 1 94 ? 2.072 7.577 6.800 1.00 94.19 94 TYR A O 1
ATOM 770 N N . ALA A 1 95 ? 1.032 9.377 7.664 1.00 94.50 95 ALA A N 1
ATOM 771 C CA . ALA A 1 95 ? 1.909 10.360 7.047 1.00 94.50 95 ALA A CA 1
ATOM 772 C C . ALA A 1 95 ? 3.350 10.201 7.545 1.00 94.50 95 ALA A C 1
ATOM 774 O O . ALA A 1 95 ? 4.268 10.157 6.733 1.00 94.50 95 ALA A O 1
ATOM 775 N N . ALA A 1 96 ? 3.552 10.038 8.854 1.00 95.44 96 ALA A N 1
ATOM 776 C CA . ALA A 1 96 ? 4.873 9.842 9.443 1.00 95.44 96 ALA A CA 1
ATOM 777 C C . ALA A 1 96 ? 5.556 8.572 8.912 1.00 95.44 96 ALA A C 1
ATOM 779 O O . ALA A 1 96 ? 6.711 8.627 8.498 1.00 95.44 96 ALA A O 1
ATOM 780 N N . LEU A 1 97 ? 4.841 7.443 8.862 1.00 94.81 97 LEU A N 1
ATOM 781 C CA . LEU A 1 97 ? 5.378 6.187 8.326 1.00 94.81 97 LEU A CA 1
ATOM 782 C C . LEU A 1 97 ? 5.636 6.261 6.815 1.00 94.81 97 LEU A C 1
ATOM 784 O O . LEU A 1 97 ? 6.637 5.727 6.342 1.00 94.81 97 LEU A O 1
ATOM 788 N N . GLY A 1 98 ? 4.772 6.948 6.063 1.00 93.75 98 GLY A N 1
ATOM 789 C CA . GLY A 1 98 ? 4.967 7.187 4.634 1.00 93.75 98 GLY A CA 1
ATOM 790 C C . GLY A 1 98 ? 6.198 8.050 4.357 1.00 93.75 98 GLY A C 1
ATOM 791 O O . GLY A 1 98 ? 7.029 7.684 3.529 1.00 93.75 98 GLY A O 1
ATOM 792 N N . LEU A 1 99 ? 6.363 9.151 5.094 1.00 95.06 99 LEU A N 1
ATOM 793 C CA . LEU A 1 99 ? 7.545 10.014 5.011 1.00 95.06 99 LEU A CA 1
ATOM 794 C C .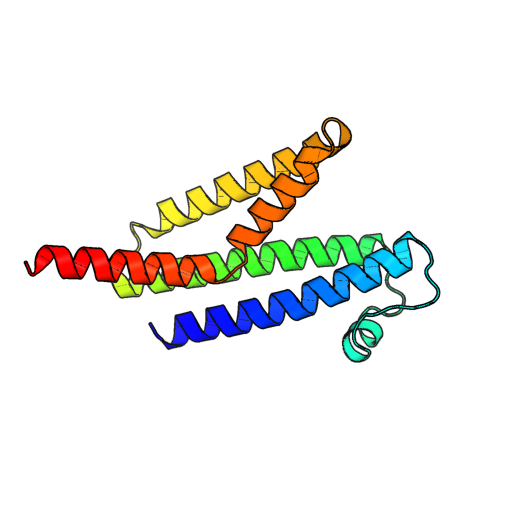 LEU A 1 99 ? 8.818 9.270 5.413 1.00 95.06 99 LEU A C 1
ATOM 796 O O . LEU A 1 99 ? 9.837 9.408 4.742 1.00 95.06 99 LEU A O 1
ATOM 800 N N . LEU A 1 100 ? 8.759 8.445 6.460 1.00 95.38 100 LEU A N 1
ATOM 801 C CA . LEU A 1 100 ? 9.887 7.613 6.870 1.00 95.38 100 LEU A CA 1
ATOM 802 C C . LEU A 1 100 ? 10.284 6.630 5.763 1.00 95.38 100 LEU A C 1
ATOM 804 O O . LEU A 1 100 ? 11.465 6.498 5.450 1.00 95.38 100 LEU A O 1
ATOM 808 N N . ALA A 1 101 ? 9.307 5.977 5.133 1.00 94.00 101 ALA A N 1
ATOM 809 C CA . ALA A 1 101 ? 9.573 5.056 4.038 1.00 94.00 101 ALA A CA 1
ATOM 810 C C . ALA A 1 101 ? 10.147 5.760 2.798 1.00 94.00 101 ALA A C 1
ATOM 812 O O . ALA A 1 101 ? 11.058 5.224 2.166 1.00 94.00 101 ALA A O 1
ATOM 813 N N . LEU A 1 102 ? 9.671 6.969 2.479 1.00 92.81 102 LEU A N 1
ATOM 814 C CA . LEU A 1 102 ? 10.259 7.814 1.435 1.00 92.81 102 LEU A CA 1
ATOM 815 C C . LEU A 1 102 ? 11.693 8.228 1.788 1.00 92.81 102 LEU A C 1
ATOM 817 O O . LEU A 1 102 ? 12.567 8.175 0.927 1.00 92.81 102 LEU A O 1
ATOM 821 N N . GLY A 1 103 ? 11.957 8.571 3.051 1.00 94.44 103 GLY A N 1
ATOM 822 C CA . GLY A 1 103 ? 13.305 8.855 3.544 1.00 94.44 103 GLY A CA 1
ATOM 823 C C . GLY A 1 103 ? 14.242 7.658 3.384 1.00 94.44 103 GLY A C 1
ATOM 824 O O . GLY A 1 103 ? 15.358 7.808 2.896 1.00 94.44 103 GLY A O 1
ATOM 825 N N . PHE A 1 104 ? 13.778 6.449 3.710 1.00 95.31 104 PHE A N 1
ATOM 826 C CA . PHE A 1 104 ? 14.549 5.222 3.491 1.00 95.31 104 PHE A CA 1
ATOM 827 C C . PHE A 1 104 ? 14.790 4.922 2.016 1.00 95.31 104 PHE A C 1
ATOM 829 O O . PHE A 1 104 ? 15.889 4.502 1.667 1.00 95.31 104 PHE A O 1
ATOM 836 N N . HIS A 1 105 ? 13.809 5.178 1.150 1.00 91.75 105 HIS A N 1
ATOM 837 C CA . HIS A 1 105 ? 13.997 5.061 -0.292 1.00 91.75 105 HIS A CA 1
ATOM 838 C C . HIS A 1 105 ? 15.035 6.064 -0.819 1.00 91.75 105 HIS A C 1
ATOM 840 O O . HIS A 1 105 ? 15.900 5.693 -1.601 1.00 91.75 105 HIS A O 1
ATOM 846 N N . ALA A 1 106 ? 15.010 7.314 -0.352 1.00 92.38 106 ALA A N 1
ATOM 847 C CA . ALA A 1 106 ? 15.999 8.317 -0.748 1.00 92.38 106 ALA A CA 1
ATOM 848 C C . ALA A 1 106 ? 17.419 7.959 -0.269 1.00 92.38 106 ALA A C 1
ATOM 850 O O . ALA A 1 106 ? 18.395 8.178 -0.983 1.00 92.38 106 ALA A O 1
ATOM 851 N N . LEU A 1 107 ? 17.539 7.378 0.928 1.00 93.94 107 LEU A N 1
ATOM 852 C CA . LEU A 1 107 ? 18.820 6.972 1.514 1.00 93.94 107 LEU A CA 1
ATOM 853 C C . LEU A 1 107 ? 19.327 5.615 1.011 1.00 93.94 107 LEU A C 1
ATOM 855 O O . LEU A 1 107 ? 20.480 5.265 1.278 1.00 93.94 107 LEU A O 1
ATOM 859 N N . SER A 1 108 ? 18.512 4.842 0.287 1.00 92.06 108 SER A N 1
ATOM 860 C CA . SER A 1 108 ? 18.893 3.484 -0.107 1.00 92.06 108 SER A CA 1
ATOM 861 C C . SER A 1 108 ? 20.038 3.438 -1.114 1.00 92.06 108 SER A C 1
ATOM 863 O O . SER A 1 108 ? 20.744 2.436 -1.170 1.00 92.06 108 SER A O 1
ATOM 865 N N . GLY A 1 109 ? 20.279 4.527 -1.854 1.00 89.19 109 GLY A N 1
ATOM 866 C CA . GLY A 1 109 ? 21.462 4.655 -2.711 1.00 89.19 109 GLY A CA 1
ATOM 867 C C . GLY A 1 109 ? 22.782 4.583 -1.933 1.00 89.19 109 GLY A C 1
ATOM 868 O O . GLY A 1 109 ? 23.764 4.062 -2.451 1.00 89.19 109 GLY A O 1
ATOM 869 N N . SER A 1 110 ? 22.789 5.044 -0.677 1.00 93.94 110 SER A N 1
ATOM 870 C CA . SER A 1 110 ? 23.967 5.025 0.202 1.00 93.94 110 SER A CA 1
ATOM 871 C C . SER A 1 110 ? 23.952 3.857 1.189 1.00 93.94 110 SER A C 1
ATOM 873 O O . SER A 1 110 ? 25.007 3.363 1.581 1.00 93.94 110 SER A O 1
ATOM 875 N N . VAL A 1 111 ? 22.764 3.408 1.607 1.00 93.62 111 VAL A N 1
ATOM 876 C CA . VAL A 1 111 ? 22.583 2.301 2.557 1.00 93.62 111 VAL A CA 1
ATOM 877 C C . VAL A 1 111 ? 21.587 1.296 1.963 1.00 93.62 111 VAL A C 1
ATOM 879 O O . VAL A 1 111 ? 20.396 1.350 2.282 1.00 93.62 111 VAL A O 1
ATOM 882 N N . PRO A 1 112 ? 22.049 0.352 1.118 1.00 89.50 112 PRO A N 1
ATOM 883 C CA . PRO A 1 112 ? 21.175 -0.554 0.364 1.00 89.50 112 PRO A CA 1
ATOM 884 C C . PRO A 1 112 ? 20.126 -1.319 1.194 1.00 89.50 112 PRO A C 1
ATOM 886 O O . PRO A 1 112 ? 18.987 -1.442 0.739 1.00 89.50 112 PRO A O 1
ATOM 889 N N . PRO A 1 113 ? 20.412 -1.779 2.435 1.00 92.88 113 PRO A N 1
ATOM 890 C CA . PRO A 1 113 ? 19.403 -2.441 3.265 1.00 92.88 113 PRO A CA 1
ATOM 891 C C . PRO A 1 113 ? 18.148 -1.599 3.554 1.00 92.88 113 PRO A C 1
ATOM 893 O O . PRO A 1 113 ? 17.085 -2.170 3.811 1.00 92.88 113 PRO A O 1
ATOM 896 N N . LEU A 1 114 ? 18.237 -0.262 3.502 1.00 91.19 114 LEU A N 1
ATOM 897 C CA . LEU A 1 114 ? 17.098 0.623 3.765 1.00 91.19 114 LEU A CA 1
ATOM 898 C C . LEU A 1 114 ? 16.000 0.513 2.705 1.00 91.19 114 LEU A C 1
ATOM 900 O O . LEU A 1 114 ? 14.838 0.748 3.034 1.00 91.19 114 LEU A O 1
ATOM 904 N N . GLU A 1 115 ? 16.316 0.082 1.479 1.00 89.38 115 GLU A N 1
ATOM 905 C CA . GLU A 1 115 ? 15.297 -0.132 0.446 1.00 89.38 115 GLU A CA 1
ATOM 906 C C . GLU A 1 115 ? 14.267 -1.171 0.902 1.00 89.38 115 GLU A C 1
ATOM 908 O O . GLU A 1 115 ? 13.061 -0.921 0.892 1.00 89.38 115 GLU A O 1
ATOM 913 N N . ALA A 1 116 ? 14.743 -2.317 1.399 1.00 90.06 116 ALA A N 1
ATOM 914 C CA . ALA A 1 116 ? 13.878 -3.389 1.876 1.00 90.06 116 ALA A CA 1
ATOM 915 C C . ALA A 1 116 ? 13.030 -2.953 3.081 1.00 90.06 116 ALA A C 1
ATOM 917 O O . ALA A 1 116 ? 11.869 -3.353 3.202 1.00 90.06 116 ALA A O 1
ATOM 918 N N . VAL A 1 117 ? 13.589 -2.123 3.967 1.00 92.38 117 VAL A N 1
ATOM 919 C CA . VAL A 1 117 ? 12.863 -1.582 5.125 1.00 92.38 117 VAL A CA 1
ATOM 920 C C . VAL A 1 117 ? 11.776 -0.609 4.669 1.00 92.38 117 VAL A C 1
ATOM 922 O O . VAL A 1 117 ? 10.624 -0.753 5.081 1.00 92.38 117 VAL A O 1
ATOM 925 N N . GLY A 1 118 ? 12.104 0.331 3.779 1.00 91.25 118 GLY A N 1
ATOM 926 C CA . GLY A 1 118 ? 11.145 1.287 3.220 1.00 91.25 118 GLY A CA 1
ATOM 927 C C . GLY A 1 118 ? 9.990 0.591 2.501 1.00 91.25 118 GLY A C 1
ATOM 928 O O . GLY A 1 118 ? 8.824 0.899 2.755 1.00 91.25 118 GLY A O 1
ATOM 929 N N . VAL A 1 119 ? 10.288 -0.427 1.688 1.00 89.75 119 VAL A N 1
ATOM 930 C CA . VAL A 1 119 ? 9.266 -1.233 1.002 1.00 89.75 119 VAL A CA 1
ATOM 931 C C . VAL A 1 119 ? 8.348 -1.942 2.001 1.00 89.75 119 VAL A C 1
ATOM 933 O O . VAL A 1 119 ? 7.126 -1.888 1.851 1.00 89.75 119 VAL A O 1
ATOM 936 N N . LYS A 1 120 ? 8.897 -2.561 3.056 1.00 91.44 120 LYS A N 1
ATOM 937 C CA . LYS A 1 120 ? 8.091 -3.222 4.100 1.00 91.44 120 LYS A CA 1
ATOM 938 C C . LYS A 1 120 ? 7.202 -2.238 4.866 1.00 91.44 120 LYS A C 1
ATOM 940 O O . LYS A 1 120 ? 6.060 -2.577 5.176 1.00 91.44 120 LYS A O 1
ATOM 945 N N . LEU A 1 121 ? 7.688 -1.026 5.134 1.00 91.25 121 LEU A N 1
ATOM 946 C CA . LEU A 1 121 ? 6.883 0.027 5.756 1.00 91.25 121 LEU A CA 1
ATOM 947 C C . LEU A 1 121 ? 5.728 0.469 4.851 1.00 91.25 121 LEU A C 1
ATOM 949 O O . LEU A 1 121 ? 4.591 0.536 5.315 1.00 91.25 121 LEU A O 1
ATOM 953 N N . LEU A 1 122 ? 5.977 0.702 3.559 1.00 91.56 122 LEU A N 1
ATOM 954 C CA . LEU A 1 122 ? 4.907 1.037 2.609 1.00 91.56 122 LEU A CA 1
ATOM 955 C C . LEU A 1 122 ? 3.883 -0.090 2.491 1.00 91.56 122 LEU A C 1
ATOM 957 O O . LEU A 1 122 ? 2.682 0.171 2.455 1.00 91.56 122 LEU A O 1
ATOM 961 N N . HIS A 1 123 ? 4.346 -1.339 2.474 1.00 90.81 123 HIS A N 1
ATOM 962 C CA . HIS A 1 123 ? 3.475 -2.508 2.478 1.00 90.81 123 HIS A CA 1
ATOM 963 C C . HIS A 1 123 ? 2.542 -2.495 3.690 1.00 90.81 123 HIS A C 1
ATOM 965 O O . HIS A 1 123 ? 1.330 -2.602 3.513 1.00 90.81 123 HIS A O 1
ATOM 971 N N . LEU A 1 124 ? 3.070 -2.285 4.900 1.00 90.50 124 LEU A N 1
ATOM 972 C CA . LEU A 1 124 ? 2.270 -2.235 6.128 1.00 90.50 124 LEU A CA 1
ATOM 973 C C . LEU A 1 124 ? 1.094 -1.247 6.029 1.00 90.50 124 LEU A C 1
ATOM 975 O O . LEU A 1 124 ? -0.001 -1.556 6.493 1.00 90.50 124 LEU A O 1
ATOM 979 N N . LEU A 1 125 ? 1.301 -0.093 5.388 1.00 92.56 125 LEU A N 1
ATOM 980 C CA . LEU A 1 125 ? 0.275 0.944 5.220 1.00 92.56 125 LEU A CA 1
ATOM 981 C C . LEU A 1 125 ? -0.814 0.579 4.195 1.00 92.56 125 LEU A C 1
ATOM 983 O O . LEU A 1 125 ? -1.889 1.181 4.204 1.00 92.56 125 LEU A O 1
ATOM 987 N N . GLN A 1 126 ? -0.546 -0.388 3.317 1.00 93.50 126 GLN A N 1
ATOM 988 C CA . GLN A 1 126 ? -1.425 -0.796 2.217 1.00 93.50 126 GLN A CA 1
ATOM 989 C C . GLN A 1 126 ? -2.203 -2.092 2.498 1.00 93.50 126 GLN A C 1
ATOM 991 O O . GLN A 1 126 ? -3.170 -2.377 1.791 1.00 93.50 126 GLN A O 1
ATOM 996 N N . TYR A 1 127 ? -1.798 -2.895 3.488 1.00 91.88 127 TYR A N 1
ATOM 997 C CA . TYR A 1 127 ? -2.486 -4.147 3.817 1.00 91.88 127 TYR A CA 1
ATOM 998 C C . TYR A 1 127 ? -3.683 -3.925 4.760 1.00 91.88 127 TYR A C 1
ATOM 1000 O O . TYR A 1 127 ? -3.620 -3.104 5.678 1.00 91.88 127 TYR A O 1
ATOM 1008 N N . PRO A 1 128 ? -4.754 -4.734 4.632 1.00 91.81 128 PRO A N 1
ATOM 1009 C CA . PRO A 1 128 ? -5.942 -4.621 5.479 1.00 91.81 128 PRO A CA 1
ATOM 1010 C C . PRO A 1 128 ? -5.711 -5.076 6.923 1.00 91.81 128 PRO A C 1
ATOM 1012 O O . PRO A 1 128 ? -6.597 -4.927 7.759 1.00 91.81 128 PRO A O 1
ATOM 1015 N N . VAL A 1 129 ? -4.527 -5.613 7.231 1.00 90.88 129 VAL A N 1
ATOM 1016 C CA . VAL A 1 129 ? -4.116 -6.086 8.560 1.00 90.88 129 VAL A CA 1
ATOM 1017 C C . VAL A 1 129 ? -4.394 -5.040 9.643 1.00 90.88 129 VAL A C 1
ATOM 1019 O O . VAL A 1 129 ? -4.899 -5.379 10.713 1.00 90.88 129 VAL A O 1
ATOM 1022 N N . LEU A 1 130 ? -4.170 -3.757 9.348 1.00 90.19 130 LEU A N 1
ATOM 1023 C CA . LEU A 1 130 ? -4.482 -2.674 10.277 1.00 90.19 130 LEU A CA 1
ATOM 1024 C C . LEU A 1 130 ? -5.965 -2.639 10.684 1.00 90.19 130 LEU A C 1
ATOM 1026 O O . LEU A 1 130 ? -6.272 -2.397 11.850 1.00 90.19 130 LEU A O 1
ATOM 1030 N N . LEU A 1 131 ? -6.890 -2.892 9.754 1.00 92.81 131 LEU A N 1
ATOM 1031 C CA . LEU A 1 131 ? -8.328 -2.885 10.040 1.00 92.81 131 LEU A CA 1
ATOM 1032 C C . LEU A 1 131 ? -8.685 -3.957 11.074 1.00 92.81 131 LEU A C 1
ATOM 1034 O O . LEU A 1 131 ? -9.452 -3.696 12.002 1.00 92.81 131 LEU A O 1
ATOM 1038 N N . PHE A 1 132 ? -8.080 -5.139 10.951 1.00 93.00 132 PHE A N 1
ATOM 1039 C CA . PHE A 1 132 ? -8.262 -6.230 11.906 1.00 93.00 132 PHE A CA 1
ATOM 1040 C C . PHE A 1 132 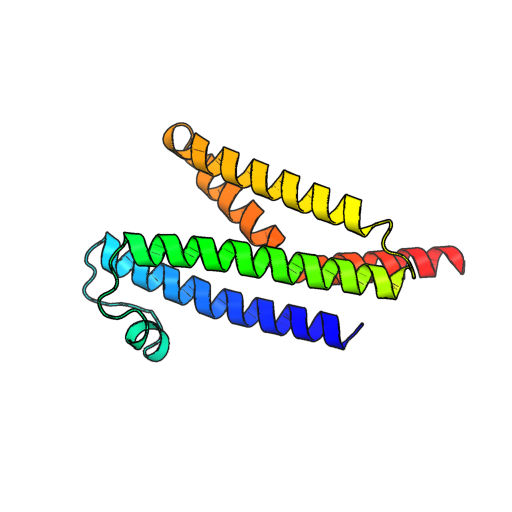? -7.658 -5.898 13.270 1.00 93.00 132 PHE A C 1
ATOM 1042 O O . PHE A 1 132 ? -8.3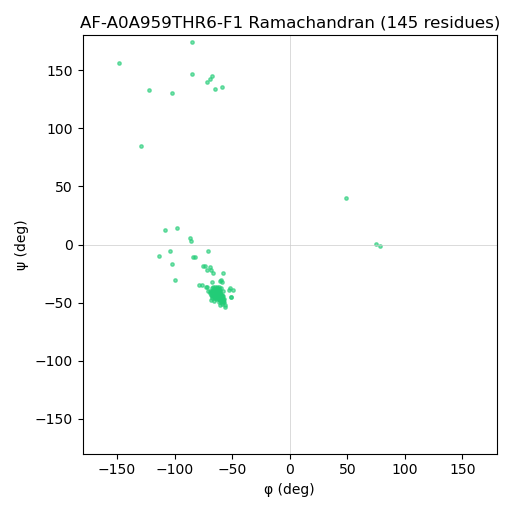07 -6.147 14.283 1.00 93.00 132 PHE A O 1
ATOM 1049 N N . PHE A 1 133 ? -6.481 -5.265 13.313 1.00 91.50 133 PHE A N 1
ATOM 1050 C CA . PHE A 1 133 ? -5.892 -4.795 14.571 1.00 91.50 133 PHE A CA 1
ATOM 1051 C C . PHE A 1 133 ? -6.773 -3.765 15.280 1.00 91.50 133 PHE A C 1
ATOM 1053 O O . PHE A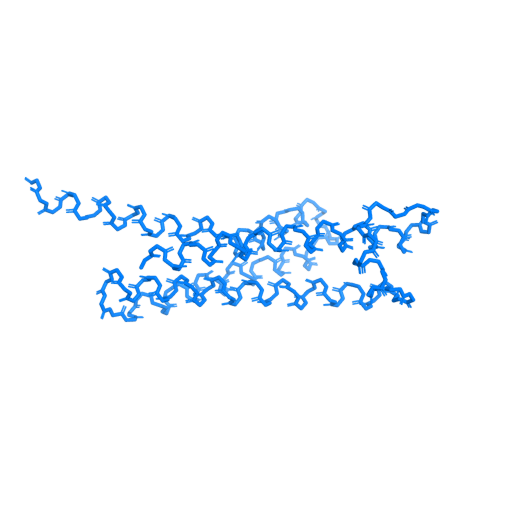 1 133 ? -7.011 -3.888 16.481 1.00 91.50 133 PHE A O 1
ATOM 1060 N N . LEU A 1 134 ? -7.300 -2.775 14.554 1.00 90.56 134 LEU A N 1
ATOM 1061 C CA . LEU A 1 134 ? -8.196 -1.764 15.125 1.00 90.56 134 LEU A CA 1
ATOM 1062 C C . LEU A 1 134 ? -9.484 -2.392 15.670 1.00 90.56 134 LEU A C 1
ATOM 1064 O O . LEU A 1 134 ? -9.948 -2.027 16.753 1.00 90.56 134 LEU A O 1
ATOM 1068 N N . TRP A 1 135 ? -10.046 -3.355 14.940 1.00 93.06 135 TRP A N 1
ATOM 1069 C CA . TRP A 1 135 ? -11.228 -4.086 15.377 1.00 93.06 135 TRP A CA 1
ATOM 1070 C C . TRP A 1 135 ? -10.951 -4.951 16.617 1.00 93.06 135 TRP A C 1
ATOM 1072 O O . TRP A 1 135 ? -11.678 -4.840 17.605 1.00 93.06 135 TRP A O 1
ATOM 1082 N N . ALA A 1 136 ? -9.870 -5.735 16.620 1.00 91.94 136 ALA A N 1
ATOM 1083 C CA . ALA A 1 136 ? -9.475 -6.571 17.754 1.00 91.94 136 ALA A CA 1
ATOM 1084 C C . ALA A 1 136 ? -9.173 -5.738 19.012 1.00 91.94 136 ALA A C 1
ATOM 1086 O O . ALA A 1 136 ? -9.665 -6.050 20.096 1.00 91.94 136 ALA A O 1
ATOM 1087 N N . ALA A 1 137 ? -8.441 -4.629 18.870 1.00 89.94 137 ALA A N 1
ATOM 1088 C CA . ALA A 1 137 ? -8.152 -3.713 19.973 1.00 89.94 137 ALA A CA 1
ATOM 1089 C C . ALA A 1 137 ? -9.433 -3.129 20.591 1.00 89.94 137 ALA A C 1
ATOM 1091 O O . ALA A 1 137 ? -9.530 -2.966 21.810 1.00 89.94 137 ALA A O 1
ATOM 1092 N N . HIS A 1 138 ? -10.444 -2.841 19.765 1.00 89.25 138 HIS A N 1
ATOM 1093 C CA . HIS A 1 138 ? -11.745 -2.405 20.261 1.00 89.25 138 HIS A CA 1
ATOM 1094 C C . HIS A 1 138 ? -12.466 -3.506 21.051 1.00 89.25 138 HIS A C 1
ATOM 1096 O O . HIS A 1 138 ? -12.981 -3.221 22.133 1.00 89.25 138 HIS A O 1
ATOM 1102 N N . LEU A 1 139 ? -12.472 -4.750 20.554 1.00 89.94 139 LEU A N 1
ATOM 1103 C CA . LEU A 1 139 ? -13.084 -5.886 21.256 1.00 89.94 139 LEU A CA 1
ATOM 1104 C C . LEU A 1 139 ? -12.440 -6.122 22.629 1.00 89.94 139 LEU A C 1
ATOM 1106 O O . LEU A 1 139 ? -13.156 -6.254 23.621 1.00 89.94 139 LEU A O 1
ATOM 1110 N N . LEU A 1 140 ? -11.106 -6.087 22.707 1.00 90.00 140 LEU A N 1
ATOM 1111 C CA . LEU A 1 140 ? -10.370 -6.246 23.967 1.00 90.00 140 LEU A CA 1
ATOM 1112 C C . LEU A 1 140 ? -10.726 -5.153 24.981 1.00 90.00 140 LEU A C 1
ATOM 1114 O O . LEU A 1 140 ? -10.982 -5.444 26.148 1.00 90.00 140 LEU A O 1
ATOM 1118 N N . ARG A 1 141 ? -10.818 -3.895 24.533 1.00 87.25 141 ARG A N 1
ATOM 1119 C CA . ARG A 1 141 ? -11.215 -2.767 25.391 1.00 87.25 141 ARG A CA 1
ATOM 1120 C C . ARG A 1 141 ? -12.673 -2.850 25.852 1.00 87.25 141 ARG A C 1
ATOM 1122 O O . ARG A 1 141 ? -13.004 -2.351 26.924 1.00 87.25 141 ARG A O 1
ATOM 1129 N N . ALA A 1 142 ? -13.562 -3.406 25.032 1.00 81.25 142 ALA A N 1
ATOM 1130 C CA . ALA A 1 142 ? -14.959 -3.598 25.408 1.00 81.25 142 ALA A CA 1
ATOM 1131 C C . ALA A 1 142 ? -15.116 -4.732 26.434 1.00 81.25 142 ALA A C 1
ATOM 1133 O O . ALA A 1 142 ? -15.927 -4.604 27.350 1.00 81.25 142 ALA A O 1
ATOM 1134 N N . GLY A 1 143 ? -14.320 -5.799 26.305 1.00 75.56 143 GLY A N 1
ATOM 1135 C CA . GLY A 1 143 ? -14.289 -6.918 27.247 1.00 75.56 143 GLY A CA 1
ATOM 1136 C C . GLY A 1 143 ? -13.799 -6.516 28.638 1.00 75.56 143 GLY A C 1
ATOM 1137 O O . GLY A 1 143 ? -14.439 -6.860 29.624 1.00 75.56 143 GLY A O 1
ATOM 1138 N N . THR A 1 144 ? -12.740 -5.705 28.729 1.00 74.00 144 THR A N 1
ATOM 1139 C CA . THR A 1 144 ? -12.192 -5.247 30.022 1.00 74.00 144 THR A CA 1
ATOM 1140 C C . THR A 1 144 ? -13.086 -4.272 30.784 1.00 74.00 144 THR A C 1
ATOM 1142 O O . THR A 1 144 ? -12.911 -4.117 31.981 1.00 74.00 144 THR A O 1
ATOM 1145 N N . LYS A 1 145 ? -14.046 -3.611 30.127 1.00 66.69 145 LYS A N 1
ATOM 1146 C CA . LYS A 1 145 ? -15.025 -2.736 30.799 1.00 66.69 145 LYS A CA 1
ATOM 1147 C C . LYS A 1 145 ? -16.239 -3.478 31.368 1.00 66.69 145 LYS A C 1
ATOM 1149 O O . LYS A 1 145 ? -17.061 -2.848 32.024 1.00 66.69 145 LYS A O 1
ATOM 1154 N N . ARG A 1 146 ? -16.412 -4.757 31.023 1.00 57.72 146 ARG A N 1
ATOM 1155 C CA . ARG A 1 146 ? -17.545 -5.594 31.457 1.00 57.72 146 ARG A CA 1
ATOM 1156 C C . ARG A 1 146 ? -17.169 -6.595 32.557 1.00 57.72 146 ARG A C 1
ATOM 1158 O O . ARG A 1 146 ? -18.061 -7.293 33.025 1.00 57.72 146 ARG A O 1
ATOM 1165 N N . ALA A 1 147 ? -15.887 -6.673 32.909 1.00 52.31 147 ALA A N 1
ATOM 1166 C CA . ALA A 1 147 ? -15.351 -7.421 34.044 1.00 52.31 147 ALA A CA 1
ATOM 1167 C C . ALA A 1 147 ? -15.145 -6.464 35.222 1.00 52.31 147 ALA A C 1
ATOM 1169 O O . ALA A 1 147 ? -15.347 -6.914 36.367 1.00 52.31 147 ALA A O 1
#